Protein AF-Q862R7-F1 (afdb_monomer_lite)

Structure (mmCIF, N/CA/C/O backbone):
data_AF-Q862R7-F1
#
_entry.id   AF-Q862R7-F1
#
loop_
_atom_site.group_PDB
_atom_site.id
_atom_site.type_symbol
_atom_site.label_atom_id
_atom_site.label_alt_id
_atom_site.label_comp_id
_atom_site.label_asym_id
_atom_site.label_entity_id
_atom_site.label_seq_id
_atom_site.pdbx_PDB_ins_code
_atom_site.Cartn_x
_atom_site.Cartn_y
_atom_site.Cartn_z
_atom_site.occupancy
_atom_site.B_iso_or_equiv
_atom_site.auth_seq_id
_atom_site.auth_comp_id
_atom_site.auth_asym_id
_atom_site.auth_atom_id
_atom_site.pdbx_PDB_model_num
ATOM 1 N N . ARG A 1 1 ? -15.788 -21.623 15.866 1.00 41.75 1 ARG A N 1
ATOM 2 C CA . ARG A 1 1 ? -15.124 -22.175 14.657 1.00 41.75 1 ARG A CA 1
ATOM 3 C C . ARG A 1 1 ? -15.664 -21.402 13.459 1.00 41.75 1 ARG A C 1
ATOM 5 O O . ARG A 1 1 ? -16.878 -21.341 13.320 1.00 41.75 1 ARG A O 1
ATOM 12 N N . GLY A 1 2 ? -14.797 -20.693 12.732 1.00 58.78 2 GLY A N 1
ATOM 13 C CA . GLY A 1 2 ? -15.195 -19.745 11.684 1.00 58.78 2 GLY A CA 1
ATOM 14 C C . GLY A 1 2 ? -15.710 -20.454 10.435 1.00 58.78 2 GLY A C 1
ATOM 15 O O . GLY A 1 2 ? -15.156 -21.477 10.047 1.00 58.78 2 GLY A O 1
ATOM 16 N N . LYS A 1 3 ? -16.781 -19.923 9.838 1.00 60.06 3 LYS A N 1
ATOM 17 C CA . LYS A 1 3 ? -17.236 -20.323 8.503 1.00 60.06 3 LYS A CA 1
ATOM 18 C C . LYS A 1 3 ? -16.182 -19.872 7.492 1.00 60.06 3 LYS A C 1
ATOM 20 O O . LYS A 1 3 ? -15.766 -18.716 7.533 1.00 60.06 3 LYS A O 1
ATOM 25 N N . GLU A 1 4 ? -15.749 -20.771 6.620 1.00 60.34 4 GLU A N 1
ATOM 26 C CA . GLU A 1 4 ? -14.929 -20.416 5.464 1.00 60.34 4 GLU A CA 1
ATOM 27 C C . GLU A 1 4 ? -15.770 -19.548 4.527 1.00 60.34 4 GLU A C 1
ATOM 29 O O . GLU A 1 4 ? -16.770 -19.995 3.966 1.00 60.34 4 GLU A O 1
ATOM 34 N N . TYR A 1 5 ? -15.398 -18.278 4.397 1.00 60.22 5 TYR A N 1
ATOM 35 C CA . TYR A 1 5 ? -15.983 -17.400 3.397 1.00 60.22 5 TYR A CA 1
ATOM 36 C C . TYR A 1 5 ? -15.168 -17.556 2.120 1.00 60.22 5 TYR A C 1
ATOM 38 O O . TYR A 1 5 ? -14.040 -17.071 2.034 1.00 60.22 5 TYR A O 1
ATOM 46 N N . PHE A 1 6 ? -15.736 -18.242 1.130 1.00 56.81 6 PHE A N 1
ATOM 47 C CA . PHE A 1 6 ? -15.155 -18.298 -0.204 1.00 56.81 6 PHE A CA 1
ATOM 48 C C . PHE A 1 6 ? -15.406 -16.951 -0.888 1.00 56.81 6 PHE A C 1
ATOM 50 O O . PHE A 1 6 ? -16.469 -16.703 -1.457 1.00 56.81 6 PHE A O 1
ATOM 57 N N . ILE A 1 7 ? -14.455 -16.028 -0.762 1.00 61.16 7 ILE A N 1
ATOM 58 C CA . ILE A 1 7 ? -14.530 -14.753 -1.467 1.00 61.16 7 ILE A CA 1
ATOM 59 C C . ILE A 1 7 ? -14.025 -15.013 -2.891 1.00 61.16 7 ILE A C 1
ATOM 61 O O . ILE A 1 7 ? -12.848 -15.292 -3.096 1.00 61.16 7 ILE A O 1
ATOM 65 N N . ASN A 1 8 ? -14.915 -14.948 -3.883 1.00 57.06 8 ASN A N 1
ATOM 66 C CA . ASN A 1 8 ? -14.515 -14.963 -5.289 1.00 57.06 8 ASN A CA 1
ATOM 67 C C . ASN A 1 8 ? -13.972 -13.563 -5.654 1.00 57.06 8 ASN A C 1
ATOM 69 O O . ASN A 1 8 ? -14.756 -12.630 -5.867 1.00 57.06 8 ASN A O 1
ATOM 73 N N . VAL A 1 9 ? -12.643 -13.390 -5.592 1.00 62.53 9 VAL A N 1
ATOM 74 C CA . VAL A 1 9 ? -11.949 -12.081 -5.685 1.00 62.53 9 VAL A CA 1
ATOM 75 C C . VAL A 1 9 ? -11.256 -11.860 -7.033 1.00 62.53 9 VAL A C 1
ATOM 77 O O . VAL A 1 9 ? -10.815 -10.740 -7.276 1.00 62.53 9 VAL A O 1
ATOM 80 N N . SER A 1 10 ? -11.174 -12.867 -7.914 1.00 60.03 10 SER A N 1
ATOM 81 C CA . SER A 1 10 ? -10.259 -12.854 -9.074 1.00 60.03 10 SER A CA 1
ATOM 82 C C . SER A 1 10 ? -10.337 -11.575 -9.917 1.00 60.03 10 SER A C 1
ATOM 84 O O . SER A 1 10 ? -9.299 -11.036 -10.290 1.00 60.03 10 SER A O 1
ATOM 86 N N . ASP A 1 11 ? -11.535 -11.006 -10.090 1.00 67.12 11 ASP A N 1
ATOM 87 C CA . ASP A 1 11 ? -11.746 -9.859 -10.985 1.00 67.12 11 ASP A CA 1
ATOM 88 C C . ASP A 1 11 ? -12.110 -8.545 -10.270 1.00 67.12 11 ASP A C 1
ATOM 90 O O . ASP A 1 11 ? -12.452 -7.558 -10.919 1.00 67.12 11 ASP A O 1
ATOM 94 N N . LYS A 1 12 ? -12.034 -8.492 -8.934 1.00 81.31 12 LYS A N 1
ATOM 95 C CA . LYS A 1 12 ? -12.541 -7.349 -8.143 1.00 81.31 12 LYS A CA 1
ATOM 96 C C . LYS A 1 12 ? -11.471 -6.376 -7.648 1.00 81.31 12 LYS A C 1
ATOM 98 O O . LYS A 1 12 ? -11.798 -5.430 -6.931 1.00 81.31 12 LYS A O 1
ATOM 103 N N . CYS A 1 13 ? -10.205 -6.584 -7.999 1.00 85.62 13 CYS A N 1
ATOM 104 C CA . CYS A 1 13 ? -9.137 -5.671 -7.605 1.00 85.62 13 CYS A CA 1
ATOM 105 C C . CYS A 1 13 ? -9.229 -4.370 -8.411 1.00 85.62 13 CYS A C 1
ATOM 107 O O . CYS A 1 13 ? -9.327 -4.389 -9.637 1.00 85.62 13 CYS A O 1
ATOM 109 N N . HIS A 1 14 ? -9.118 -3.219 -7.741 1.00 87.62 14 HIS A N 1
ATOM 110 C CA . HIS A 1 14 ? -9.119 -1.905 -8.402 1.00 87.62 14 HIS A CA 1
ATOM 111 C C . HIS A 1 14 ? -7.912 -1.700 -9.328 1.00 87.62 14 HIS A C 1
ATOM 113 O O . HIS A 1 14 ? -7.910 -0.794 -10.153 1.00 87.62 14 HIS A O 1
ATOM 119 N N . THR A 1 15 ? -6.889 -2.544 -9.196 1.00 88.62 15 THR A N 1
ATOM 120 C CA . THR A 1 15 ? -5.690 -2.557 -10.035 1.00 88.62 15 THR A CA 1
ATOM 121 C C . THR A 1 15 ? -5.836 -3.403 -11.291 1.00 88.62 15 THR A C 1
ATOM 123 O O . THR A 1 15 ? -4.919 -3.395 -12.098 1.00 88.62 15 THR A O 1
ATOM 126 N N . ASN A 1 16 ? -6.951 -4.111 -11.498 1.00 83.62 16 ASN A N 1
ATOM 127 C CA . ASN A 1 16 ? -7.142 -4.947 -12.691 1.00 83.62 16 ASN A CA 1
ATOM 128 C C . ASN A 1 16 ? -7.149 -4.133 -13.995 1.00 83.62 16 ASN A C 1
ATOM 130 O O . ASN A 1 16 ? -6.830 -4.664 -15.051 1.00 83.62 16 ASN A O 1
ATOM 134 N N . SER A 1 17 ? -7.469 -2.835 -13.931 1.00 80.31 17 SER A N 1
ATOM 135 C CA . SER A 1 17 ? -7.351 -1.921 -15.073 1.00 80.31 17 SER A CA 1
ATOM 136 C C . SER A 1 17 ? -5.911 -1.491 -15.365 1.00 80.31 17 SER A C 1
ATOM 138 O O . SER A 1 17 ? -5.642 -0.953 -16.438 1.00 80.31 17 SER A O 1
ATOM 140 N N . LEU A 1 18 ? -4.982 -1.669 -14.417 1.00 79.62 18 LEU A N 1
ATOM 141 C CA . LEU A 1 18 ? -3.562 -1.532 -14.712 1.00 79.62 18 LEU A CA 1
ATOM 142 C C . LEU A 1 18 ? -3.200 -2.761 -15.530 1.00 79.62 18 LEU A C 1
ATOM 144 O O . LEU A 1 18 ? -3.222 -3.866 -15.004 1.00 79.62 18 LEU A O 1
ATOM 148 N N . HIS A 1 19 ? -2.892 -2.580 -16.811 1.00 71.50 19 HIS A N 1
ATOM 149 C CA . HIS A 1 19 ? -2.448 -3.688 -17.645 1.00 71.50 19 HIS A CA 1
ATOM 150 C C . HIS A 1 19 ? -1.193 -4.285 -16.995 1.00 71.50 19 HIS A C 1
ATOM 152 O O . HIS A 1 19 ? -0.133 -3.648 -16.977 1.00 71.50 19 HIS A O 1
ATOM 158 N N . LEU A 1 20 ? -1.324 -5.457 -16.367 1.00 68.06 20 LEU A N 1
ATOM 159 C CA . LEU A 1 20 ? -0.171 -6.183 -15.858 1.00 68.06 20 LEU A CA 1
ATOM 160 C C . LEU A 1 20 ? 0.655 -6.615 -17.074 1.00 68.06 20 LEU A C 1
ATOM 162 O O . LEU A 1 20 ? 0.086 -6.990 -18.104 1.00 68.06 20 LEU A O 1
ATOM 166 N N . PRO A 1 21 ? 1.989 -6.599 -16.993 1.00 64.56 21 PRO A N 1
ATOM 167 C CA . PRO A 1 21 ? 2.764 -7.470 -17.851 1.00 64.56 21 PRO A CA 1
ATOM 168 C C . PRO A 1 21 ? 2.465 -8.913 -17.407 1.00 64.56 21 PRO A C 1
ATOM 170 O O . PRO A 1 21 ? 2.974 -9.378 -16.390 1.00 64.56 21 PRO A O 1
ATOM 173 N N . GLU A 1 22 ? 1.560 -9.577 -18.129 1.00 64.88 22 GLU A N 1
ATOM 174 C CA . GLU A 1 22 ? 0.972 -10.882 -17.775 1.00 64.88 22 GLU A CA 1
ATOM 175 C C . GLU A 1 22 ? 1.994 -12.027 -17.743 1.00 64.88 22 GLU A C 1
ATOM 177 O O . GLU A 1 22 ? 1.768 -13.047 -17.095 1.00 64.88 22 GLU A O 1
ATOM 182 N N . ASP A 1 23 ? 3.144 -11.857 -18.399 1.00 70.50 23 ASP A N 1
ATOM 183 C CA . ASP A 1 23 ? 4.207 -12.850 -18.412 1.00 70.50 23 ASP A CA 1
ATOM 184 C C . ASP A 1 23 ? 5.614 -12.232 -18.315 1.00 70.50 23 ASP A C 1
ATOM 186 O O . ASP A 1 23 ? 5.867 -11.048 -18.568 1.00 70.50 23 ASP A O 1
ATOM 190 N N . MET A 1 24 ? 6.578 -13.087 -17.968 1.00 64.81 24 MET A N 1
ATOM 191 C CA . MET A 1 24 ? 7.998 -12.732 -17.905 1.00 64.81 24 MET A CA 1
ATOM 192 C C . MET A 1 24 ? 8.559 -12.233 -19.247 1.00 64.81 24 MET A C 1
ATOM 194 O O . MET A 1 24 ? 9.570 -11.527 -19.252 1.00 64.81 24 MET A O 1
ATOM 198 N N . GLN A 1 25 ? 7.953 -12.584 -20.386 1.00 66.62 25 GLN A N 1
ATOM 199 C CA . GLN A 1 25 ? 8.414 -12.107 -21.691 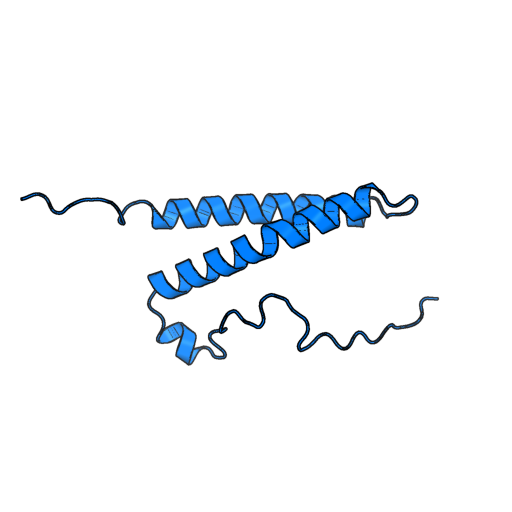1.00 66.62 25 GLN A CA 1
ATOM 200 C C . GLN A 1 25 ? 8.037 -10.639 -21.917 1.00 66.62 25 GLN A C 1
ATOM 202 O O . GLN A 1 25 ? 8.867 -9.871 -22.401 1.00 66.62 25 GLN A O 1
ATOM 207 N N . HIS A 1 26 ? 6.842 -10.223 -21.508 1.00 69.25 26 HIS A N 1
ATOM 208 C CA . HIS A 1 26 ? 6.382 -8.841 -21.523 1.00 69.25 26 HIS A CA 1
ATOM 209 C C . HIS A 1 26 ? 7.192 -7.983 -20.551 1.00 69.25 26 HIS A C 1
ATOM 211 O O . HIS A 1 26 ? 7.611 -6.889 -20.929 1.00 69.25 26 HIS A O 1
ATOM 217 N N . ILE A 1 27 ? 7.522 -8.504 -19.361 1.00 70.06 27 ILE A N 1
ATOM 218 C CA . ILE A 1 27 ? 8.429 -7.823 -18.419 1.00 70.06 27 ILE A CA 1
ATOM 219 C C . ILE A 1 27 ? 9.812 -7.609 -19.051 1.00 70.06 27 ILE A C 1
ATOM 221 O O . ILE A 1 27 ? 10.359 -6.515 -18.958 1.00 70.06 27 ILE A O 1
ATOM 225 N N . ARG A 1 28 ? 10.368 -8.621 -19.735 1.00 68.31 28 ARG A N 1
ATOM 226 C CA . ARG A 1 28 ? 11.668 -8.510 -20.427 1.00 68.31 28 ARG A CA 1
ATOM 227 C C . ARG A 1 28 ? 11.647 -7.536 -21.608 1.00 68.31 28 ARG A C 1
ATOM 229 O O . ARG A 1 28 ? 12.684 -6.963 -21.926 1.00 68.31 28 ARG A O 1
ATOM 236 N N . ARG A 1 29 ? 10.497 -7.373 -22.273 1.00 72.75 29 ARG A N 1
ATOM 237 C CA . ARG A 1 29 ? 10.305 -6.404 -23.368 1.00 72.75 29 ARG A CA 1
ATOM 238 C C . ARG A 1 29 ? 10.073 -4.983 -22.854 1.00 72.75 29 ARG A C 1
ATOM 240 O O . ARG A 1 29 ? 10.401 -4.028 -23.555 1.00 72.75 29 ARG A O 1
ATOM 247 N N . MET A 1 30 ? 9.522 -4.829 -21.651 1.00 73.56 30 MET A N 1
ATOM 248 C CA . MET A 1 30 ? 9.419 -3.534 -20.986 1.00 73.56 30 MET A CA 1
ATOM 249 C C . MET A 1 30 ? 10.821 -2.990 -20.703 1.00 73.56 30 MET A C 1
ATOM 251 O O . MET A 1 30 ? 11.662 -3.656 -20.104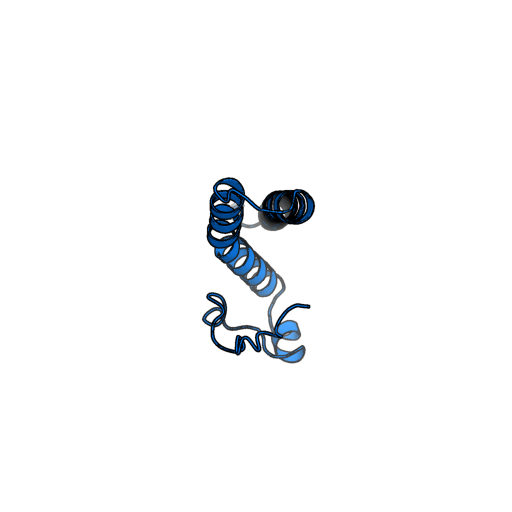 1.00 73.56 30 MET A O 1
ATOM 255 N N . ASN A 1 31 ? 11.078 -1.743 -21.101 1.00 78.38 31 ASN A N 1
ATOM 256 C CA . ASN A 1 31 ? 12.286 -1.065 -20.647 1.00 78.38 31 ASN A CA 1
ATOM 257 C C . ASN A 1 31 ? 12.202 -0.801 -19.130 1.00 78.38 31 ASN A C 1
ATOM 259 O O . ASN A 1 31 ? 11.116 -0.704 -18.552 1.00 78.38 31 ASN A O 1
ATOM 263 N N . SER A 1 32 ? 13.359 -0.666 -18.477 1.00 82.19 32 SER A N 1
ATOM 264 C CA . SER A 1 32 ? 13.451 -0.441 -17.025 1.00 82.19 32 SER A CA 1
ATOM 265 C C . SER A 1 32 ? 12.602 0.746 -16.558 1.00 82.19 32 SER A C 1
ATOM 267 O O . SER A 1 32 ? 11.950 0.674 -15.520 1.00 82.19 32 SER A O 1
ATOM 269 N N . LYS A 1 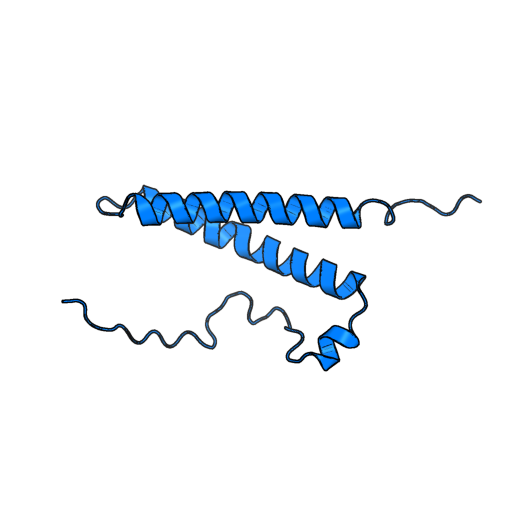33 ? 12.535 1.811 -17.365 1.00 82.12 33 LYS A N 1
ATOM 270 C CA . LYS A 1 33 ? 11.686 2.984 -17.128 1.00 82.12 33 LYS A CA 1
ATOM 271 C C . LYS A 1 33 ? 10.196 2.634 -17.065 1.00 82.12 33 LYS A C 1
ATOM 273 O O . LYS A 1 33 ? 9.508 3.100 -16.162 1.00 82.12 33 LYS A O 1
ATOM 278 N N . GLY A 1 34 ? 9.696 1.842 -18.009 1.00 81.69 34 GLY A N 1
ATOM 279 C CA . GLY A 1 34 ? 8.298 1.424 -18.079 1.00 81.69 34 GLY A CA 1
ATOM 280 C C . GLY A 1 34 ? 7.907 0.566 -16.882 1.00 81.69 34 GLY A C 1
ATOM 281 O O . GLY A 1 34 ? 6.876 0.822 -16.265 1.00 81.69 34 GLY A O 1
ATOM 282 N N . LEU A 1 35 ? 8.778 -0.370 -16.492 1.00 84.56 35 LEU A N 1
ATOM 283 C CA . LEU A 1 35 ? 8.574 -1.193 -15.300 1.00 84.56 35 LEU A CA 1
ATOM 284 C C . LEU A 1 35 ? 8.554 -0.345 -14.019 1.00 84.56 35 LEU A C 1
ATOM 286 O O . LEU A 1 35 ? 7.657 -0.499 -13.194 1.00 84.56 35 LEU A O 1
ATOM 290 N N . ILE A 1 36 ? 9.497 0.590 -13.866 1.00 86.94 36 ILE A N 1
ATOM 291 C CA . ILE A 1 36 ? 9.542 1.494 -12.709 1.00 86.94 36 ILE A CA 1
ATOM 292 C C . ILE A 1 36 ? 8.288 2.378 -12.643 1.00 86.94 36 ILE A C 1
ATOM 294 O O . ILE A 1 36 ? 7.697 2.532 -11.574 1.00 86.94 36 ILE A O 1
ATOM 298 N N . MET A 1 37 ? 7.846 2.925 -13.779 1.00 86.00 37 MET A N 1
ATOM 299 C CA . MET A 1 37 ? 6.623 3.727 -13.852 1.00 86.00 37 MET A CA 1
ATOM 300 C C . MET A 1 37 ? 5.389 2.900 -13.478 1.00 86.00 37 MET A C 1
ATOM 302 O O . MET A 1 37 ? 4.519 3.384 -12.758 1.00 86.00 37 MET A O 1
ATOM 306 N N . TRP A 1 38 ? 5.330 1.641 -13.920 1.00 87.00 38 TRP A N 1
ATOM 307 C CA . TRP A 1 38 ? 4.255 0.718 -13.570 1.00 87.00 38 TRP A CA 1
ATOM 308 C C . TRP A 1 38 ? 4.216 0.420 -12.069 1.00 87.00 38 TRP A C 1
ATOM 310 O O . TRP A 1 38 ? 3.157 0.533 -11.451 1.00 87.00 38 TRP A O 1
ATOM 320 N N . ILE A 1 39 ? 5.373 0.138 -11.459 1.00 89.31 39 ILE A N 1
ATOM 321 C CA . ILE A 1 39 ? 5.483 -0.060 -10.007 1.00 89.31 39 ILE A CA 1
ATOM 322 C C . ILE A 1 39 ? 5.014 1.195 -9.260 1.00 89.31 39 ILE A C 1
ATOM 324 O O . ILE A 1 39 ? 4.251 1.081 -8.303 1.00 89.31 39 ILE A O 1
ATOM 328 N N . LEU A 1 40 ? 5.405 2.394 -9.705 1.00 91.12 40 LEU A N 1
ATOM 329 C CA . LEU A 1 40 ? 4.930 3.642 -9.102 1.00 91.12 40 LEU A CA 1
ATOM 330 C C . LEU A 1 40 ? 3.408 3.787 -9.211 1.00 91.12 40 LEU A C 1
ATOM 332 O O . LEU A 1 40 ? 2.761 4.031 -8.195 1.00 91.12 40 LEU A O 1
ATOM 336 N N . MET A 1 41 ? 2.822 3.588 -10.396 1.00 90.50 41 MET A N 1
ATOM 337 C CA . MET A 1 41 ? 1.363 3.640 -10.582 1.00 90.50 41 MET A CA 1
ATOM 338 C C . MET A 1 41 ? 0.634 2.659 -9.656 1.00 90.50 41 MET A C 1
ATOM 340 O O . MET A 1 41 ? -0.375 3.021 -9.044 1.00 90.50 41 MET A O 1
ATOM 344 N N . LEU A 1 42 ? 1.176 1.449 -9.490 1.00 91.88 42 LEU A N 1
ATOM 345 C CA . LEU A 1 42 ? 0.643 0.466 -8.555 1.00 91.88 42 LEU A CA 1
ATOM 346 C C . LEU A 1 42 ? 0.702 0.983 -7.110 1.00 91.88 42 LEU A C 1
ATOM 348 O O . LEU A 1 42 ? -0.318 0.967 -6.422 1.00 91.88 42 LEU A O 1
ATOM 352 N N . LEU A 1 43 ? 1.849 1.494 -6.654 1.00 94.25 43 LEU A N 1
ATOM 353 C CA . LEU A 1 43 ? 2.001 2.027 -5.293 1.00 94.25 43 LEU A CA 1
ATOM 354 C C . LEU A 1 43 ? 1.037 3.189 -5.018 1.00 94.25 43 LEU A C 1
ATOM 356 O O . LEU A 1 43 ? 0.357 3.192 -3.990 1.00 94.25 43 LEU A O 1
ATOM 360 N N . TYR A 1 44 ? 0.903 4.119 -5.967 1.00 94.38 44 TYR A N 1
ATOM 361 C CA . TYR A 1 44 ? -0.054 5.223 -5.889 1.00 94.38 44 TYR A CA 1
ATOM 362 C C . TYR A 1 44 ? -1.502 4.730 -5.776 1.00 94.38 44 TYR A C 1
ATOM 364 O O . TYR A 1 44 ? -2.262 5.235 -4.947 1.00 94.38 44 TYR A O 1
ATOM 372 N N . SER A 1 45 ? -1.879 3.701 -6.544 1.00 94.69 45 SER A N 1
ATOM 373 C CA . SER A 1 45 ? -3.234 3.134 -6.499 1.00 94.69 45 SER A CA 1
ATOM 374 C C . SER A 1 45 ? -3.597 2.531 -5.133 1.00 94.69 45 SER A C 1
ATOM 376 O O . SER A 1 45 ? -4.773 2.474 -4.779 1.00 94.69 45 SER A O 1
ATOM 378 N N . TRP A 1 46 ? -2.605 2.103 -4.345 1.00 96.19 46 TRP A N 1
ATOM 379 C CA . TRP A 1 46 ? -2.803 1.485 -3.030 1.00 96.19 46 TRP A CA 1
ATOM 380 C C . TRP A 1 46 ? -2.800 2.474 -1.861 1.00 96.19 46 TRP A C 1
ATOM 382 O O . TRP A 1 46 ? -3.243 2.112 -0.768 1.00 96.19 46 TRP A O 1
ATOM 392 N N . GLN A 1 47 ? -2.378 3.727 -2.068 1.00 95.38 47 GLN A N 1
ATOM 393 C CA . GLN A 1 47 ? -2.321 4.729 -0.997 1.00 95.38 47 GLN A CA 1
ATOM 394 C C . GLN A 1 47 ? -3.681 4.944 -0.325 1.00 95.38 47 GLN A C 1
ATOM 396 O O . GLN A 1 47 ? -3.798 4.847 0.899 1.00 95.38 47 GLN A O 1
ATOM 401 N N . ARG A 1 48 ? -4.720 5.222 -1.125 1.00 95.56 48 ARG A N 1
ATOM 402 C CA . ARG A 1 48 ? -6.065 5.508 -0.611 1.00 95.56 48 ARG A CA 1
ATOM 403 C C . ARG A 1 48 ? -6.715 4.274 0.030 1.00 95.56 48 ARG A C 1
ATOM 405 O O . ARG A 1 48 ? -7.159 4.412 1.169 1.00 95.56 48 ARG A O 1
ATOM 412 N N . PRO A 1 49 ? -6.748 3.086 -0.611 1.00 95.94 49 PRO A N 1
ATOM 413 C CA . PRO A 1 49 ? -7.296 1.882 0.014 1.00 95.94 49 PRO A CA 1
ATOM 414 C C . PRO A 1 49 ? -6.643 1.533 1.356 1.00 95.94 49 PRO A C 1
ATOM 416 O O . PRO A 1 49 ? -7.353 1.246 2.317 1.00 95.94 49 PRO A O 1
ATOM 419 N N . LEU A 1 50 ? -5.310 1.611 1.466 1.00 96.38 50 LEU A N 1
ATOM 420 C CA . LEU A 1 50 ? -4.615 1.287 2.718 1.00 96.38 50 LEU A CA 1
ATOM 421 C C . LEU A 1 50 ? -4.852 2.332 3.812 1.00 96.38 50 LEU A C 1
ATOM 423 O O . LEU A 1 50 ? -5.017 1.974 4.979 1.00 96.38 50 LEU A O 1
ATOM 427 N N . TYR A 1 51 ? -4.902 3.616 3.454 1.00 96.81 51 TYR A N 1
ATOM 428 C CA . TYR A 1 51 ? -5.249 4.665 4.411 1.00 96.81 51 TYR A CA 1
ATOM 429 C C . TYR A 1 51 ? -6.683 4.505 4.936 1.00 96.81 51 TYR A C 1
ATOM 431 O O . TYR A 1 51 ? -6.914 4.602 6.146 1.00 96.81 51 TYR A O 1
ATOM 439 N N . GLN A 1 52 ? -7.634 4.219 4.041 1.00 97.25 52 GLN A N 1
ATOM 440 C CA . GLN A 1 52 ? -9.027 3.984 4.414 1.00 97.25 52 GLN A CA 1
ATOM 441 C C . GLN A 1 52 ? -9.150 2.748 5.309 1.00 97.25 52 GLN A C 1
ATOM 443 O O . GLN A 1 52 ? -9.759 2.835 6.368 1.00 97.25 52 GLN A O 1
ATOM 448 N N . LEU A 1 53 ? -8.468 1.650 4.966 1.00 96.00 53 LEU A N 1
ATOM 449 C CA . LEU A 1 53 ? -8.435 0.435 5.780 1.00 96.00 53 LEU A CA 1
ATOM 450 C C . LEU A 1 53 ? -7.984 0.720 7.221 1.00 96.00 53 LEU A C 1
ATOM 452 O O . LEU A 1 53 ? -8.636 0.293 8.168 1.00 96.00 53 LEU A O 1
ATOM 456 N N . VAL A 1 54 ? -6.885 1.458 7.410 1.00 97.31 54 VAL A N 1
ATOM 457 C CA . VAL A 1 54 ? -6.406 1.819 8.757 1.00 97.31 54 VAL A CA 1
ATOM 458 C C . VAL A 1 54 ? -7.417 2.695 9.498 1.00 97.31 54 VAL A C 1
ATOM 460 O O . VAL A 1 54 ? -7.594 2.531 10.707 1.00 97.31 54 VAL A O 1
ATOM 463 N N . THR A 1 55 ? -8.060 3.623 8.790 1.00 96.94 55 THR A N 1
ATOM 464 C CA . THR A 1 55 ? -9.080 4.517 9.354 1.00 96.94 55 THR A CA 1
ATOM 465 C C . THR A 1 55 ? -10.290 3.722 9.838 1.00 96.94 55 THR A C 1
ATOM 467 O O . THR A 1 55 ? -10.696 3.871 10.992 1.00 96.94 55 THR A O 1
ATOM 470 N N . ASP A 1 56 ? -10.789 2.810 9.007 1.00 96.62 56 ASP A N 1
ATOM 471 C CA . ASP A 1 56 ? -11.945 1.971 9.309 1.00 96.62 56 ASP A CA 1
ATOM 472 C C . ASP A 1 56 ? -11.636 1.029 10.475 1.00 96.62 56 ASP A C 1
ATOM 474 O O . ASP A 1 56 ? -12.355 1.036 11.475 1.00 96.62 56 ASP A O 1
ATOM 478 N N . LEU A 1 57 ? -10.509 0.305 10.421 1.00 96.19 57 LEU A N 1
ATOM 479 C CA . LEU A 1 57 ? -10.072 -0.586 11.502 1.00 96.19 57 LEU A CA 1
ATOM 480 C C . LEU A 1 57 ? -9.922 0.154 12.836 1.00 96.19 57 LEU A C 1
ATOM 482 O O . LEU A 1 57 ? -10.270 -0.390 13.877 1.00 96.19 57 LEU A O 1
ATOM 486 N N . ARG A 1 58 ? -9.435 1.401 12.829 1.00 94.06 58 ARG A N 1
ATOM 487 C CA . ARG A 1 58 ? -9.295 2.207 14.052 1.00 94.06 58 ARG A CA 1
ATOM 488 C C . ARG A 1 58 ? -10.643 2.590 14.670 1.00 94.06 58 ARG A C 1
ATOM 490 O O . ARG A 1 58 ? -10.700 2.805 15.876 1.00 94.06 58 ARG A O 1
ATOM 497 N N . SER A 1 59 ? -11.691 2.717 13.858 1.00 94.06 59 SER A N 1
ATOM 498 C CA . SER A 1 59 ? -13.041 3.059 14.323 1.00 94.06 59 SER A CA 1
ATOM 499 C C . SER A 1 59 ? -13.842 1.849 14.817 1.00 94.06 59 SER A C 1
ATOM 501 O O . SER A 1 59 ? -14.845 2.015 15.513 1.00 94.06 59 SER A O 1
ATOM 503 N N . MET A 1 60 ? -13.401 0.630 14.491 1.00 94.12 60 MET A N 1
ATOM 504 C CA . MET A 1 60 ? -14.034 -0.602 14.952 1.00 94.12 60 MET A CA 1
ATOM 505 C C . MET A 1 60 ? -13.803 -0.815 16.451 1.00 94.12 60 MET A C 1
ATOM 507 O O . MET A 1 60 ? -12.682 -0.715 16.943 1.00 94.12 60 MET A O 1
ATOM 511 N N . LYS A 1 61 ? -14.875 -1.168 17.173 1.00 87.25 61 LYS A N 1
ATOM 512 C CA . LYS A 1 61 ? -14.817 -1.467 18.615 1.00 87.25 61 LYS A CA 1
ATOM 513 C C . LYS A 1 61 ? -13.985 -2.713 18.931 1.00 87.25 61 LYS A C 1
ATOM 515 O O . LYS A 1 61 ? -13.316 -2.750 19.955 1.00 87.25 61 LYS A O 1
ATOM 520 N N . GLU A 1 62 ? -14.024 -3.713 18.053 1.00 89.94 62 GLU A N 1
ATOM 521 C CA . GLU A 1 62 ? -13.390 -5.019 18.258 1.00 89.94 62 GLU A CA 1
ATOM 522 C C . GLU A 1 62 ? -12.479 -5.373 17.077 1.00 89.94 62 GLU A C 1
ATOM 524 O O . GLU A 1 62 ? -12.793 -6.220 16.244 1.00 89.94 62 GLU A O 1
ATOM 529 N N . VAL A 1 63 ? -11.327 -4.706 16.993 1.00 92.88 63 VAL A N 1
ATOM 530 C CA . VAL A 1 63 ? -10.236 -5.096 16.089 1.00 92.88 63 VAL A CA 1
ATOM 531 C C . VAL A 1 63 ? -9.066 -5.626 16.907 1.00 92.88 63 VAL A C 1
ATOM 533 O O . VAL A 1 63 ? -8.729 -5.079 17.957 1.00 92.88 63 VAL A O 1
ATOM 536 N N . SER A 1 64 ? -8.407 -6.685 16.435 1.00 94.06 64 SER A N 1
ATOM 537 C CA . SER A 1 64 ? -7.182 -7.128 17.098 1.00 94.06 64 SER A CA 1
ATOM 538 C C . SER A 1 64 ? -6.071 -6.089 16.914 1.00 94.06 64 SER A C 1
ATOM 540 O O . SER A 1 64 ? -5.851 -5.567 15.814 1.00 94.06 64 SER A O 1
ATOM 542 N N . ASN A 1 65 ? -5.320 -5.826 17.986 1.00 93.69 65 ASN A N 1
ATOM 543 C CA . ASN A 1 65 ? -4.169 -4.921 17.941 1.00 93.69 65 ASN A CA 1
ATOM 544 C C . ASN A 1 65 ? -3.148 -5.348 16.876 1.00 93.69 65 ASN A C 1
ATOM 546 O O . ASN A 1 65 ? -2.552 -4.497 16.220 1.00 93.69 65 ASN A O 1
ATOM 550 N N . THR A 1 66 ? -2.990 -6.655 16.654 1.00 96.44 66 THR A N 1
ATOM 551 C CA . THR A 1 66 ? -2.097 -7.213 15.632 1.00 96.44 66 THR A CA 1
ATOM 552 C C . THR A 1 66 ? -2.520 -6.815 14.218 1.00 96.44 66 THR A C 1
ATOM 554 O O . THR A 1 66 ? -1.679 -6.364 13.441 1.00 96.44 66 THR A O 1
ATOM 557 N N . ILE A 1 67 ? -3.815 -6.913 13.886 1.00 95.88 67 ILE A N 1
ATOM 558 C CA . ILE A 1 67 ?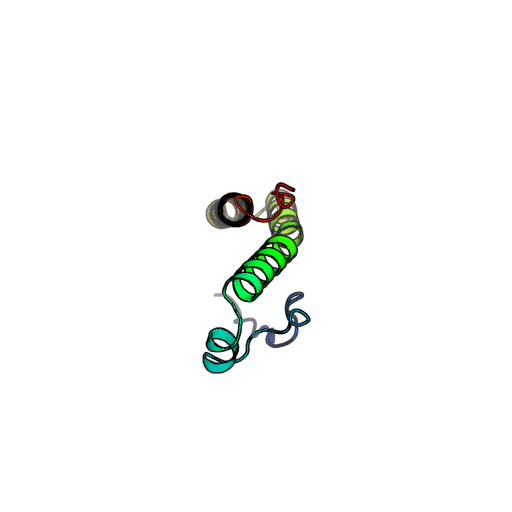 -4.339 -6.511 12.569 1.00 95.88 67 ILE A CA 1
ATOM 559 C C . ILE A 1 67 ? -4.155 -5.004 12.363 1.00 95.88 67 ILE A C 1
ATOM 561 O O . ILE A 1 67 ? -3.641 -4.581 11.326 1.00 95.88 67 ILE A O 1
ATOM 565 N N . LEU A 1 68 ? -4.514 -4.188 13.360 1.00 96.50 68 LEU A N 1
ATOM 566 C CA . LEU A 1 68 ? -4.370 -2.733 13.271 1.00 96.50 68 LEU A CA 1
ATOM 567 C C . LEU A 1 68 ? -2.897 -2.303 13.145 1.00 96.50 68 LEU A C 1
ATOM 569 O O . LEU A 1 68 ? -2.582 -1.409 12.357 1.00 96.50 68 LEU A O 1
ATOM 573 N N . SER A 1 69 ? -1.995 -2.940 13.897 1.00 97.38 69 SER A N 1
ATOM 574 C CA . SER A 1 69 ? -0.552 -2.688 13.816 1.00 97.38 69 SER A CA 1
ATOM 575 C C . SER A 1 69 ? -0.005 -3.040 12.432 1.00 97.38 69 SER A C 1
ATOM 577 O O . SER A 1 69 ? 0.650 -2.212 11.800 1.00 97.38 69 SER A O 1
ATOM 579 N N . SER A 1 70 ? -0.359 -4.219 11.911 1.00 97.75 70 SER A N 1
ATOM 580 C CA . SER A 1 70 ? 0.050 -4.661 10.574 1.00 97.75 70 SER A CA 1
ATOM 581 C C . SER A 1 70 ? -0.442 -3.710 9.475 1.00 97.75 70 SER A C 1
ATOM 583 O O . SER A 1 70 ? 0.336 -3.310 8.610 1.00 97.75 70 SER A O 1
ATOM 585 N N . ALA A 1 71 ? -1.699 -3.257 9.543 1.00 97.00 71 ALA A N 1
ATOM 586 C CA . ALA A 1 71 ? -2.245 -2.305 8.576 1.00 97.00 71 ALA A CA 1
ATOM 587 C C . ALA A 1 71 ? -1.488 -0.960 8.589 1.00 97.00 71 ALA A C 1
ATOM 589 O O . ALA A 1 71 ? -1.165 -0.413 7.531 1.00 97.00 71 ALA A O 1
ATOM 590 N N . ARG A 1 72 ? -1.142 -0.443 9.778 1.00 97.81 72 ARG A N 1
ATOM 591 C CA . ARG A 1 72 ? -0.327 0.779 9.921 1.00 97.81 72 ARG A CA 1
ATOM 592 C C . ARG A 1 72 ? 1.079 0.598 9.361 1.00 97.81 72 ARG A C 1
ATOM 594 O O . ARG A 1 72 ? 1.592 1.498 8.694 1.00 97.81 72 ARG A O 1
ATOM 601 N N . GLU A 1 73 ? 1.693 -0.552 9.614 1.00 98.25 73 GLU A N 1
ATOM 602 C CA . GLU A 1 73 ? 3.021 -0.864 9.095 1.00 98.25 73 GLU A CA 1
ATOM 603 C C . GLU A 1 73 ? 3.022 -0.964 7.564 1.00 98.25 73 GLU A C 1
ATOM 605 O O . GLU A 1 73 ? 3.927 -0.432 6.922 1.00 98.25 73 GLU A O 1
ATOM 610 N N . ASN A 1 74 ? 1.975 -1.532 6.963 1.00 97.88 74 ASN A N 1
ATOM 611 C CA . ASN A 1 74 ? 1.825 -1.579 5.508 1.00 97.88 74 ASN A CA 1
ATOM 612 C C . ASN A 1 74 ? 1.711 -0.176 4.891 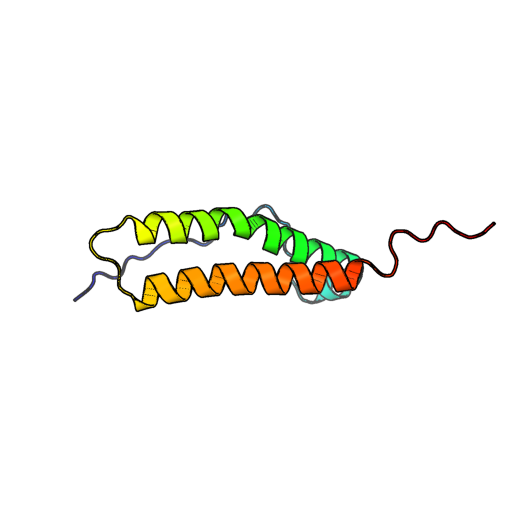1.00 97.88 74 ASN A C 1
ATOM 614 O O . ASN A 1 74 ? 2.362 0.097 3.884 1.00 97.88 74 ASN A O 1
ATOM 618 N N . VAL A 1 75 ? 0.967 0.749 5.516 1.00 97.88 75 VAL A N 1
ATOM 619 C CA . VAL A 1 75 ? 0.926 2.161 5.081 1.00 97.88 75 VAL A CA 1
ATOM 620 C C . VAL A 1 75 ? 2.315 2.803 5.145 1.00 97.88 75 VAL A C 1
ATOM 622 O O . VAL A 1 75 ? 2.695 3.536 4.230 1.00 97.88 75 VAL A O 1
ATOM 625 N N . LYS A 1 76 ? 3.083 2.540 6.210 1.00 98.00 76 LYS A N 1
ATOM 626 C CA . LYS A 1 76 ? 4.450 3.060 6.357 1.00 98.00 76 LYS A CA 1
ATOM 627 C C . LYS A 1 76 ? 5.370 2.515 5.259 1.00 98.00 76 LYS A C 1
ATOM 629 O O . LYS A 1 76 ? 5.986 3.307 4.549 1.00 98.00 76 LYS A O 1
ATOM 634 N N . LYS A 1 77 ? 5.398 1.193 5.071 1.00 97.88 77 LYS A N 1
ATOM 635 C CA . LYS A 1 77 ? 6.230 0.524 4.057 1.00 97.88 77 LYS A CA 1
ATOM 636 C C . LYS A 1 77 ? 5.885 0.964 2.635 1.00 97.88 77 LYS A C 1
ATOM 638 O O . LYS A 1 77 ? 6.795 1.173 1.841 1.00 97.88 77 LYS A O 1
ATOM 643 N N . LEU A 1 78 ? 4.599 1.167 2.325 1.00 97.00 78 LEU A N 1
ATOM 644 C CA . LEU A 1 78 ? 4.167 1.702 1.029 1.00 97.00 78 LEU A CA 1
ATOM 645 C C . LEU A 1 78 ? 4.804 3.073 0.755 1.00 97.00 78 LEU A C 1
ATOM 647 O O . LEU A 1 78 ? 5.384 3.281 -0.308 1.00 97.00 78 LEU A O 1
ATOM 651 N N . LYS A 1 79 ? 4.729 3.993 1.727 1.00 96.50 79 LYS A N 1
ATOM 652 C CA . LYS A 1 79 ? 5.303 5.342 1.605 1.00 96.50 79 LYS A CA 1
ATOM 653 C C . LYS A 1 79 ? 6.823 5.310 1.464 1.00 96.50 79 LYS A C 1
ATOM 655 O O . LYS A 1 79 ? 7.369 6.031 0.635 1.00 96.50 79 LYS A O 1
ATOM 660 N N . GLU A 1 80 ? 7.495 4.483 2.261 1.00 96.75 80 GLU A N 1
ATOM 661 C CA . GLU A 1 80 ? 8.952 4.322 2.202 1.00 96.75 80 GLU A CA 1
ATOM 662 C C . GLU A 1 80 ? 9.397 3.781 0.841 1.00 96.75 80 GLU A C 1
ATOM 664 O O . GLU A 1 80 ? 10.274 4.366 0.205 1.00 96.75 80 GLU A O 1
ATOM 669 N N . LEU A 1 81 ? 8.751 2.718 0.357 1.00 95.81 81 LEU A N 1
ATOM 670 C CA . LEU A 1 81 ? 9.055 2.121 -0.941 1.00 95.81 81 LEU A CA 1
ATOM 671 C C . LEU A 1 81 ? 8.817 3.107 -2.088 1.00 95.81 81 LEU A C 1
ATOM 673 O O . LEU A 1 81 ? 9.655 3.236 -2.979 1.00 95.81 81 LEU A O 1
ATOM 677 N N . GLN A 1 82 ? 7.704 3.836 -2.048 1.00 95.12 82 GLN A N 1
ATOM 678 C CA . GLN A 1 82 ? 7.398 4.837 -3.059 1.00 95.12 82 GLN A CA 1
ATOM 679 C C . GLN A 1 82 ? 8.451 5.952 -3.094 1.00 95.12 82 GLN A C 1
ATOM 681 O O . GLN A 1 82 ? 8.974 6.255 -4.164 1.00 95.12 82 GLN A O 1
ATOM 686 N N . ALA A 1 83 ? 8.830 6.498 -1.935 1.00 94.00 83 ALA A N 1
ATOM 687 C CA . ALA A 1 83 ? 9.862 7.529 -1.855 1.00 94.00 83 ALA A CA 1
ATOM 688 C C . ALA A 1 83 ? 11.228 7.032 -2.362 1.00 94.00 83 ALA A C 1
ATOM 690 O O . ALA A 1 83 ? 11.957 7.782 -3.012 1.00 94.00 83 ALA A O 1
ATOM 691 N N . LEU A 1 84 ? 11.587 5.772 -2.087 1.00 93.00 84 LEU A N 1
ATOM 692 C CA . LEU A 1 84 ? 12.822 5.164 -2.595 1.00 93.00 84 LEU A CA 1
ATOM 693 C C . LEU A 1 84 ? 12.828 5.083 -4.125 1.00 93.00 84 LEU A C 1
ATOM 695 O O . LEU A 1 84 ? 13.822 5.441 -4.756 1.00 93.00 84 LEU A O 1
ATOM 699 N N . ILE A 1 85 ? 11.719 4.651 -4.724 1.00 90.88 85 ILE A N 1
ATOM 700 C CA . ILE A 1 85 ? 11.614 4.505 -6.178 1.00 90.88 85 ILE A CA 1
ATOM 701 C C . ILE A 1 85 ? 11.564 5.876 -6.861 1.00 90.88 85 ILE A C 1
ATOM 703 O O . ILE A 1 85 ? 12.259 6.085 -7.852 1.00 90.88 85 ILE A O 1
ATOM 707 N N . GLU A 1 86 ? 10.819 6.838 -6.315 1.00 90.25 86 GLU A N 1
ATOM 708 C CA . GLU A 1 86 ? 10.789 8.213 -6.830 1.00 90.25 86 GLU A CA 1
ATOM 709 C C . GLU A 1 86 ? 12.186 8.842 -6.836 1.00 90.25 86 GLU A C 1
ATOM 711 O O . GLU A 1 86 ? 12.600 9.422 -7.841 1.00 90.25 86 GLU A O 1
ATOM 716 N N . ARG A 1 87 ? 12.962 8.655 -5.762 1.00 86.94 87 ARG A N 1
ATOM 717 C CA . ARG A 1 87 ? 14.359 9.112 -5.695 1.00 86.94 87 ARG A CA 1
ATOM 718 C C . ARG A 1 87 ? 15.257 8.435 -6.723 1.00 86.94 87 ARG A C 1
ATOM 720 O O . ARG A 1 87 ? 16.144 9.095 -7.247 1.00 86.94 87 ARG A O 1
ATOM 727 N N . ALA A 1 88 ? 15.043 7.152 -7.017 1.00 78.25 88 ALA A N 1
ATOM 728 C CA . ALA A 1 88 ? 15.807 6.428 -8.035 1.00 78.25 88 ALA A CA 1
ATOM 729 C C . ALA A 1 88 ? 15.492 6.909 -9.465 1.00 78.25 88 ALA A C 1
ATOM 731 O O . ALA A 1 88 ? 16.337 6.825 -10.353 1.00 78.25 88 ALA A O 1
ATOM 732 N N . VAL A 1 89 ? 14.289 7.442 -9.683 1.00 72.75 89 VAL A N 1
ATOM 733 C CA . VAL A 1 89 ? 13.846 8.020 -10.960 1.00 72.75 89 VAL A CA 1
ATOM 734 C C . VAL A 1 89 ? 14.378 9.450 -11.125 1.00 72.75 89 VAL A C 1
ATOM 736 O O . VAL A 1 89 ? 14.765 9.836 -12.223 1.00 72.75 89 VAL A O 1
ATOM 739 N N . GLN A 1 90 ? 14.473 10.234 -10.051 1.00 63.88 90 GLN A N 1
ATOM 740 C CA . GLN A 1 90 ? 14.825 11.659 -10.095 1.00 63.88 90 GLN A CA 1
ATOM 741 C C . GLN A 1 90 ? 16.222 12.081 -10.624 1.00 63.88 90 GLN A C 1
ATOM 743 O O . GLN A 1 90 ? 16.300 13.227 -11.071 1.00 63.88 90 GLN A O 1
ATOM 748 N N . PRO A 1 91 ? 17.307 11.274 -10.701 1.00 54.38 91 PRO A N 1
ATOM 749 C CA . PRO A 1 91 ? 18.614 11.809 -11.105 1.00 54.38 91 PRO A CA 1
ATOM 750 C C . PRO A 1 91 ? 18.773 12.111 -12.608 1.00 54.38 91 PRO A C 1
ATOM 752 O O . PRO A 1 91 ? 19.853 12.530 -13.013 1.00 54.38 91 PRO A O 1
ATOM 755 N N . GLY A 1 92 ? 17.751 11.900 -13.454 1.00 52.97 92 GLY A N 1
ATOM 756 C CA . GLY A 1 92 ? 17.917 11.997 -14.916 1.00 52.97 92 GLY A CA 1
ATOM 757 C C . GLY A 1 92 ? 16.751 12.537 -15.750 1.00 52.97 92 GLY A C 1
ATOM 758 O O . GLY A 1 92 ? 16.907 12.634 -16.963 1.00 52.97 92 GLY A O 1
ATOM 759 N N . TYR A 1 93 ? 15.602 12.913 -15.172 1.00 51.66 93 TYR A N 1
ATOM 760 C CA . TYR A 1 93 ? 14.455 13.407 -15.967 1.00 51.66 93 TYR A CA 1
ATOM 761 C C . TYR A 1 93 ? 14.385 14.934 -16.145 1.00 51.66 93 TYR A C 1
ATOM 763 O O . TYR A 1 93 ? 13.479 15.403 -16.826 1.00 51.66 93 TYR A O 1
ATOM 771 N N . PHE A 1 94 ? 15.332 15.709 -15.598 1.00 50.19 94 PHE A N 1
ATOM 772 C CA . PHE A 1 94 ? 15.323 17.182 -15.685 1.00 50.19 94 PHE A CA 1
ATOM 773 C C . PHE A 1 94 ? 16.713 17.823 -15.843 1.00 50.19 94 PHE A C 1
ATOM 775 O O . PHE A 1 94 ? 16.968 18.900 -15.313 1.00 50.19 94 PHE A O 1
ATOM 782 N N . LEU A 1 95 ? 17.627 17.206 -16.595 1.00 38.72 95 LEU A N 1
ATOM 783 C CA . LEU A 1 95 ? 18.740 17.974 -17.159 1.00 38.72 95 LEU A CA 1
ATOM 784 C C . LEU A 1 95 ? 18.341 18.407 -18.575 1.00 38.72 95 LEU A C 1
ATOM 786 O O . LEU A 1 95 ? 18.309 17.553 -19.464 1.00 38.72 95 LEU A O 1
ATOM 790 N N . PRO A 1 96 ? 18.003 19.691 -18.822 1.00 39.53 96 PRO A N 1
ATOM 791 C CA . PRO A 1 96 ? 17.957 20.178 -20.189 1.00 39.53 96 PRO A CA 1
ATOM 792 C C . PRO A 1 96 ? 19.358 20.010 -20.777 1.00 39.53 96 PRO A C 1
ATOM 794 O O . PRO A 1 96 ? 20.358 20.327 -20.127 1.00 39.53 96 PRO A O 1
ATOM 797 N N . ALA A 1 97 ? 19.418 19.467 -21.992 1.00 44.44 97 ALA A N 1
ATOM 798 C CA . ALA A 1 97 ? 20.643 19.379 -22.767 1.00 44.44 97 ALA A CA 1
ATOM 799 C C . ALA A 1 97 ? 21.361 20.736 -22.717 1.00 44.44 97 ALA A C 1
ATOM 801 O O . ALA A 1 97 ? 20.789 21.753 -23.118 1.00 44.44 97 ALA A O 1
ATOM 802 N N . ARG A 1 98 ? 22.589 20.761 -22.183 1.00 41.12 98 ARG A N 1
ATOM 803 C CA . ARG A 1 98 ? 23.464 21.928 -22.316 1.00 41.12 98 ARG A CA 1
ATOM 804 C C . ARG A 1 98 ? 23.665 22.161 -23.816 1.00 41.12 98 ARG A C 1
ATOM 806 O O . ARG A 1 98 ? 24.220 21.291 -24.483 1.00 41.12 98 ARG A O 1
ATOM 813 N N . ARG A 1 99 ? 23.149 23.284 -24.322 1.00 42.91 99 ARG A N 1
ATOM 814 C CA . ARG A 1 99 ? 23.647 23.900 -25.557 1.00 42.91 99 ARG A CA 1
ATOM 815 C C . ARG A 1 99 ? 25.031 24.471 -25.308 1.00 42.91 99 ARG A C 1
ATOM 817 O O . ARG A 1 99 ? 25.255 24.940 -24.168 1.00 42.91 99 ARG A O 1
#

InterPro domains:
  IPR001400 Somatotropin/prolactin [PF00103] (2-89)
  IPR001400 Somatotropin/prolactin [PTHR11417] (3-88)
  IPR009079 Four-helical cytokine-like, core [G3DSA:1.20.1250.10] (1-93)
  IPR009079 Four-helical cytokine-like, core [SSF47266] (5-87)
  IPR018116 Somatotropin hormone, conserved site [PS00266] (13-46)

Sequence (99 aa):
RGKEYFINVSDKCHTNSLHLPEDMQHIRRMNSKGLIMWILMLLYSWQRPLYQLVTDLRSMKEVSNTILSSARENVK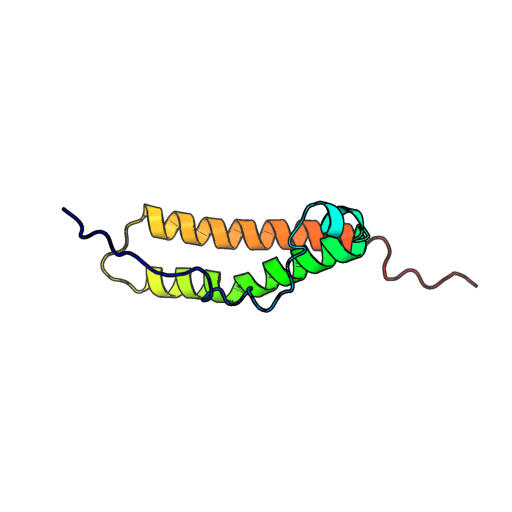KLKELQALIERAVQPGYFLPARR

Radius of gyration: 18.49 Å; chains: 1; bounding box: 41×46×44 Å

Foldseek 3Di:
DDDDDPDPCPCPDPCNVLPPLPDPVSVVVDDPVRVLVSVLVVLVVCLVVLVVVLVVLVPDPDDDPVVNVVSVVVNVVSVVVNVVSVVVVPPPPDDDPDD

Organism: Bos taurus (NCBI:txid9913)

Secondary structure (DSSP, 8-state):
---------TT--TTTTS----SHHHHHHS-HHHHHHHHHHHHHHHHHHHHHHHHHHHH-SS--HHHHHHHHHHHHHHHHHHHHHHHHHTTSS------

pLDDT: mean 80.86, std 17.22, range [38.72, 98.25]